Protein AF-A0A8V5FYT2-F1 (afdb_monomer_lite)

Sequence (83 aa):
MKMEFTIKHTWDGLPVSHEPATIWLKSDNVGLLMEVSAPLFNDPPAPLGEPGKPFSRLWDYEGYQQTQDFHTSVPFLECLPYD

Structure (mmCIF, N/CA/C/O backbone):
data_AF-A0A8V5FYT2-F1
#
_entry.id   AF-A0A8V5FYT2-F1
#
loop_
_atom_site.group_PDB
_atom_site.id
_atom_site.type_symbol
_atom_site.label_atom_id
_atom_site.label_alt_id
_atom_site.label_comp_id
_atom_site.label_asym_id
_atom_site.label_entity_id
_atom_site.label_seq_id
_atom_site.pdbx_PDB_ins_code
_atom_site.Cartn_x
_atom_site.Cartn_y
_atom_site.Cartn_z
_atom_site.occupancy
_atom_site.B_iso_or_equiv
_atom_site.auth_seq_id
_atom_site.auth_comp_id
_atom_site.auth_asym_id
_atom_site.auth_atom_id
_atom_site.pdbx_PDB_model_num
ATOM 1 N N . MET A 1 1 ? -18.147 -3.189 -13.268 1.00 72.50 1 MET A N 1
ATOM 2 C CA . MET A 1 1 ? -18.345 -3.010 -11.806 1.00 72.50 1 MET A CA 1
ATOM 3 C C . MET A 1 1 ? -17.035 -2.507 -11.210 1.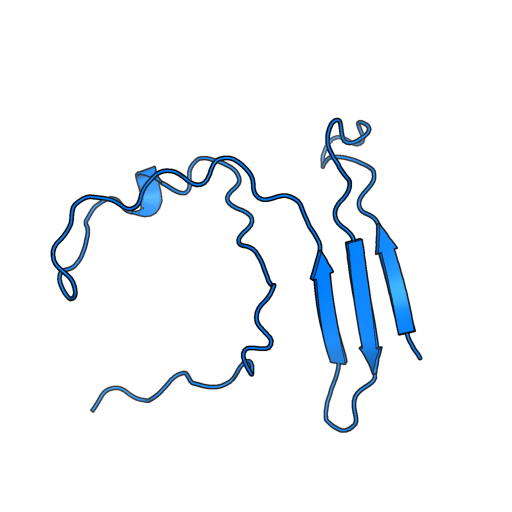00 72.50 1 MET A C 1
ATOM 5 O O . MET A 1 1 ? -16.000 -2.988 -11.653 1.00 72.50 1 MET A O 1
ATOM 9 N N . LYS A 1 2 ? -17.058 -1.536 -10.286 1.00 86.56 2 LYS A N 1
ATOM 10 C CA . LYS A 1 2 ? -15.862 -1.033 -9.581 1.00 86.56 2 LYS A CA 1
ATOM 11 C C . LYS A 1 2 ? -16.012 -1.355 -8.093 1.00 86.56 2 LYS A C 1
ATOM 13 O O . LYS A 1 2 ? -17.012 -0.957 -7.505 1.00 86.56 2 LYS A O 1
ATOM 18 N N . MET A 1 3 ? -15.064 -2.090 -7.520 1.00 95.88 3 MET A N 1
ATOM 19 C CA . MET A 1 3 ? -14.983 -2.374 -6.083 1.00 95.88 3 MET A CA 1
ATOM 20 C C . MET A 1 3 ? -13.883 -1.522 -5.457 1.00 95.88 3 MET A C 1
ATOM 22 O O . MET A 1 3 ? -12.885 -1.242 -6.117 1.00 95.88 3 MET A O 1
ATOM 26 N N . GLU A 1 4 ? -14.075 -1.115 -4.208 1.00 96.12 4 GLU A N 1
ATOM 27 C CA . GLU A 1 4 ? -13.141 -0.288 -3.446 1.00 96.12 4 GLU A CA 1
ATOM 28 C C . GLU A 1 4 ? -12.892 -0.919 -2.077 1.00 96.12 4 GLU A C 1
ATOM 30 O O . GLU A 1 4 ? -13.835 -1.319 -1.392 1.00 96.12 4 GLU A O 1
ATOM 35 N N . PHE A 1 5 ? -11.623 -0.997 -1.689 1.00 95.38 5 PHE A N 1
ATOM 36 C CA . PHE A 1 5 ? -11.176 -1.536 -0.412 1.00 95.38 5 PHE A CA 1
ATOM 37 C C . PHE A 1 5 ? -10.176 -0.578 0.227 1.00 95.38 5 PHE A C 1
ATOM 39 O O . PHE A 1 5 ? -9.294 -0.065 -0.453 1.00 95.38 5 PHE A O 1
ATOM 46 N N . THR A 1 6 ? -10.269 -0.386 1.541 1.00 95.94 6 THR A N 1
ATOM 47 C CA . THR A 1 6 ? -9.326 0.442 2.308 1.00 95.94 6 THR A CA 1
ATOM 48 C C . THR A 1 6 ? -8.689 -0.393 3.411 1.00 95.94 6 THR A C 1
ATOM 50 O O . THR A 1 6 ? -9.399 -1.007 4.214 1.00 95.94 6 THR A O 1
ATOM 53 N N . ILE A 1 7 ? -7.360 -0.390 3.490 1.00 94.31 7 ILE A N 1
ATOM 54 C CA . ILE A 1 7 ? -6.600 -1.099 4.525 1.00 94.31 7 ILE A CA 1
ATOM 55 C C . ILE A 1 7 ? -6.545 -0.224 5.777 1.00 94.31 7 ILE A C 1
ATOM 57 O O . ILE A 1 7 ? -5.776 0.727 5.856 1.00 94.31 7 ILE A O 1
ATOM 61 N N . LYS A 1 8 ? -7.393 -0.536 6.760 1.00 95.38 8 LYS A N 1
ATOM 62 C CA . LYS A 1 8 ? -7.536 0.257 7.998 1.00 95.38 8 LYS A CA 1
ATOM 63 C C . LYS A 1 8 ? -6.782 -0.306 9.198 1.00 95.38 8 LYS A C 1
ATOM 65 O O . LYS A 1 8 ? -6.660 0.392 10.201 1.00 95.38 8 LYS A O 1
ATOM 70 N N . HIS A 1 9 ? -6.314 -1.548 9.108 1.00 95.38 9 HIS A N 1
ATOM 71 C CA . HIS A 1 9 ? -5.642 -2.233 10.206 1.00 95.38 9 HIS A CA 1
ATOM 72 C C . HIS A 1 9 ? -4.315 -2.829 9.739 1.00 95.38 9 HIS A C 1
ATOM 74 O O . HIS A 1 9 ? -4.189 -3.252 8.589 1.00 95.38 9 HIS A O 1
ATOM 80 N N . THR A 1 10 ? -3.340 -2.843 10.639 1.00 91.38 10 THR A N 1
ATOM 81 C CA . THR A 1 10 ? -2.062 -3.537 10.496 1.00 91.38 10 THR A CA 1
ATOM 82 C C . THR A 1 10 ? -2.253 -5.046 10.650 1.00 91.38 10 THR A C 1
ATOM 84 O O . THR A 1 10 ? -3.328 -5.533 11.008 1.00 91.38 10 THR A O 1
ATOM 87 N N . TRP A 1 11 ? -1.202 -5.811 10.356 1.00 92.50 11 TRP A N 1
ATOM 88 C CA . TRP A 1 11 ? -1.238 -7.276 10.382 1.00 92.50 11 TRP A CA 1
ATOM 89 C C . TRP A 1 11 ? -1.579 -7.860 11.768 1.00 92.50 11 TRP A C 1
ATOM 91 O O . TRP A 1 11 ? -2.136 -8.951 11.848 1.00 92.50 11 TRP A O 1
ATOM 101 N N . ASP A 1 12 ? -1.279 -7.131 12.845 1.00 94.38 12 ASP A N 1
ATOM 102 C CA . ASP A 1 12 ? -1.594 -7.461 14.241 1.00 94.38 12 ASP A CA 1
ATOM 103 C C . ASP A 1 12 ? -2.966 -6.922 14.696 1.00 94.38 12 ASP A C 1
ATOM 105 O O . ASP A 1 12 ? -3.328 -7.023 15.867 1.00 94.38 12 ASP A O 1
ATOM 109 N N . GLY A 1 13 ? -3.758 -6.376 13.769 1.00 92.88 13 GLY A N 1
ATOM 110 C CA . GLY A 1 13 ? -5.126 -5.920 14.012 1.00 92.88 13 GLY A CA 1
ATOM 111 C C . GLY A 1 13 ? -5.235 -4.540 14.660 1.00 92.88 13 GLY A C 1
ATOM 112 O O . GLY A 1 13 ? -6.349 -4.105 14.957 1.00 92.88 13 GLY A O 1
ATOM 113 N N . LEU A 1 14 ? -4.123 -3.829 14.864 1.00 95.81 14 LEU A N 1
ATOM 114 C CA . LEU A 1 14 ? -4.154 -2.445 15.330 1.00 95.81 14 LEU A CA 1
ATOM 115 C C . LEU A 1 14 ? -4.597 -1.500 14.201 1.00 95.81 14 LEU A C 1
ATOM 117 O O . LEU A 1 14 ? -4.377 -1.791 13.027 1.00 95.81 14 LEU A O 1
ATOM 121 N N . PRO A 1 15 ? -5.230 -0.355 14.506 1.00 95.44 15 PRO A N 1
ATOM 122 C CA . PRO A 1 15 ? -5.521 0.654 13.496 1.00 95.44 15 PRO A CA 1
ATOM 123 C C . PRO A 1 15 ? -4.240 1.199 12.856 1.00 95.44 15 PRO A C 1
ATOM 125 O O . PRO A 1 15 ? -3.241 1.439 13.536 1.00 95.44 15 PRO A O 1
ATOM 128 N N . VAL A 1 16 ? -4.290 1.450 11.550 1.00 90.94 16 VAL A N 1
ATOM 129 C CA . VAL A 1 16 ? -3.201 2.111 10.822 1.00 90.94 16 VAL A CA 1
ATOM 130 C C . VAL A 1 16 ? -3.029 3.551 11.332 1.00 90.94 16 VAL A C 1
ATOM 132 O O . VAL A 1 16 ? -4.005 4.285 11.476 1.00 90.94 16 VAL A O 1
ATOM 135 N N . SER A 1 17 ? -1.786 3.959 11.611 1.00 90.19 17 SER A N 1
ATOM 136 C CA . SER A 1 17 ? -1.431 5.282 12.164 1.00 90.19 17 SER A CA 1
ATOM 137 C C . SER A 1 17 ? -1.047 6.337 11.114 1.00 90.19 17 SER A C 1
ATOM 139 O O . SER A 1 17 ? -0.687 7.458 11.467 1.00 90.19 17 SER A O 1
ATOM 141 N N . HIS A 1 18 ? -1.113 5.980 9.833 1.00 87.19 18 HIS A N 1
ATOM 142 C CA . HIS A 1 18 ? -0.829 6.828 8.675 1.00 87.19 18 HIS A CA 1
ATOM 143 C C . HIS A 1 18 ? -2.035 6.864 7.720 1.00 87.19 18 HIS A C 1
ATOM 145 O O . HIS A 1 18 ? -3.076 6.273 8.007 1.00 87.19 18 HIS A O 1
ATOM 151 N N . GLU A 1 19 ? -1.923 7.568 6.592 1.00 87.88 19 GLU A N 1
ATOM 152 C CA . GLU A 1 19 ? -2.984 7.594 5.581 1.00 87.88 19 GLU A CA 1
ATOM 153 C C . GLU A 1 19 ? -3.235 6.180 5.002 1.00 87.88 19 GLU A C 1
ATOM 155 O O . GLU A 1 19 ? -2.314 5.567 4.466 1.00 87.88 19 GLU A O 1
ATOM 160 N N . PRO A 1 20 ? -4.458 5.626 5.109 1.00 91.88 20 PRO A N 1
ATOM 161 C CA . PRO A 1 20 ? -4.747 4.262 4.670 1.00 91.88 20 PRO A CA 1
ATOM 162 C C . PRO A 1 20 ? -4.534 4.021 3.172 1.00 91.88 20 PRO A C 1
ATOM 164 O O . PRO A 1 20 ? -4.972 4.807 2.332 1.00 91.88 20 PRO A O 1
ATOM 167 N N . ALA A 1 21 ? -3.982 2.857 2.829 1.00 91.69 21 ALA A N 1
ATOM 168 C CA . ALA A 1 21 ? -3.927 2.404 1.446 1.00 91.69 21 ALA A CA 1
ATOM 169 C C . ALA A 1 21 ? -5.328 2.038 0.921 1.00 91.69 21 ALA A C 1
ATOM 171 O O . ALA A 1 21 ? -6.119 1.385 1.612 1.00 91.69 21 ALA A O 1
ATOM 172 N N . THR A 1 22 ? -5.620 2.424 -0.319 1.00 94.69 22 THR A N 1
ATOM 173 C CA . THR A 1 22 ? -6.882 2.156 -1.015 1.00 94.69 22 THR A CA 1
ATOM 174 C C . THR A 1 22 ? -6.631 1.363 -2.293 1.00 94.69 22 THR A C 1
ATOM 176 O O . THR A 1 22 ? -5.721 1.672 -3.057 1.00 94.69 22 THR A O 1
ATOM 179 N N . ILE A 1 23 ? -7.441 0.331 -2.519 1.00 94.06 23 ILE A N 1
ATOM 180 C CA . ILE A 1 23 ? -7.370 -0.566 -3.672 1.00 94.06 23 ILE A CA 1
ATOM 181 C C . ILE A 1 23 ? -8.696 -0.491 -4.422 1.00 94.06 23 IL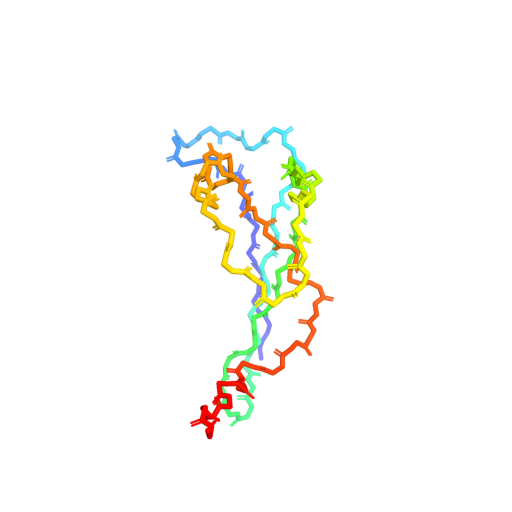E A C 1
ATOM 183 O O . ILE A 1 23 ? -9.761 -0.686 -3.830 1.00 94.06 23 ILE A O 1
ATOM 187 N N . TRP A 1 24 ? -8.640 -0.287 -5.735 1.00 95.94 24 TRP A N 1
ATOM 188 C CA . TRP A 1 24 ? -9.796 -0.394 -6.616 1.00 95.94 24 TRP A CA 1
ATOM 189 C C . TRP A 1 24 ? -9.647 -1.567 -7.571 1.00 95.94 24 TRP A C 1
ATOM 191 O O . TRP A 1 24 ? -8.618 -1.724 -8.219 1.00 95.94 24 TRP A O 1
ATOM 201 N N . LEU A 1 25 ? -10.711 -2.359 -7.700 1.00 94.06 25 LEU A N 1
ATOM 202 C CA . LEU A 1 25 ? -10.792 -3.466 -8.650 1.00 94.06 25 LEU A CA 1
ATOM 203 C C . LEU A 1 25 ? -11.882 -3.183 -9.679 1.00 94.06 25 LEU A C 1
ATOM 205 O O . LEU A 1 25 ? -13.033 -2.911 -9.320 1.00 94.06 25 LEU A O 1
ATOM 209 N N . LYS A 1 26 ? -11.537 -3.263 -10.962 1.00 94.38 26 LYS A N 1
ATOM 210 C CA . LYS A 1 26 ? -12.458 -3.070 -12.085 1.00 94.38 26 LYS A CA 1
ATOM 211 C C . LYS A 1 26 ? -12.380 -4.275 -13.011 1.00 94.38 26 LYS A C 1
ATOM 213 O O . LYS A 1 26 ? -11.300 -4.686 -13.415 1.00 94.38 26 LYS A O 1
ATOM 218 N N . SER A 1 27 ? -13.536 -4.827 -13.363 1.00 91.94 27 SER A N 1
ATOM 219 C CA . SER A 1 27 ? -13.634 -5.798 -14.456 1.00 91.94 27 SER A CA 1
ATOM 220 C C . SER A 1 27 ? -13.221 -5.134 -15.772 1.00 91.94 27 SER A C 1
ATOM 222 O O . SER A 1 27 ? -13.758 -4.067 -16.080 1.00 91.94 27 SER A O 1
ATOM 224 N N . ASP A 1 28 ? -12.348 -5.771 -16.542 1.00 89.31 28 ASP A N 1
ATOM 225 C CA . ASP A 1 28 ? -11.941 -5.348 -17.883 1.00 89.31 28 ASP A CA 1
ATOM 226 C C . ASP A 1 28 ? -12.191 -6.479 -18.899 1.00 89.31 28 ASP A C 1
ATOM 228 O O . ASP A 1 28 ? -12.357 -7.642 -18.531 1.00 89.31 28 ASP A O 1
ATOM 232 N N . ASN A 1 29 ? -12.234 -6.151 -20.189 1.00 86.75 29 ASN A N 1
ATOM 233 C CA . ASN A 1 29 ? -12.596 -7.077 -21.269 1.00 86.75 29 ASN A CA 1
ATOM 234 C C . ASN A 1 29 ? -11.654 -8.285 -21.382 1.00 86.75 29 ASN A C 1
ATOM 236 O O . ASN A 1 29 ? -12.046 -9.321 -21.915 1.00 86.75 29 ASN A O 1
ATOM 240 N N . VAL A 1 30 ? -10.424 -8.152 -20.887 1.00 90.06 30 VAL A N 1
ATOM 241 C CA . VAL A 1 30 ? -9.389 -9.196 -20.909 1.00 90.06 30 VAL A CA 1
ATOM 242 C C . VAL A 1 30 ? -8.909 -9.588 -19.509 1.00 90.06 30 VAL A C 1
ATOM 244 O O . VAL A 1 30 ? -7.944 -10.338 -19.387 1.00 90.06 30 VAL A O 1
ATOM 247 N N . GLY A 1 31 ? -9.564 -9.116 -18.439 1.00 88.06 31 GLY A N 1
ATOM 248 C CA . GLY A 1 31 ? -9.143 -9.455 -17.080 1.00 88.06 31 GLY A CA 1
ATOM 249 C C . GLY A 1 31 ? -9.675 -8.541 -15.979 1.00 88.06 31 GLY A C 1
ATOM 250 O O . GLY A 1 31 ? -10.829 -8.114 -15.982 1.00 88.06 31 GLY A O 1
ATOM 251 N N . LEU A 1 32 ? -8.822 -8.287 -14.988 1.00 91.75 32 LEU A N 1
ATOM 252 C CA . LEU A 1 32 ? -9.120 -7.462 -13.822 1.00 91.75 32 LEU A CA 1
ATOM 253 C C . LEU A 1 32 ? -8.079 -6.347 -13.725 1.00 91.75 32 LEU A C 1
ATOM 255 O O . LEU A 1 32 ? -6.895 -6.622 -13.553 1.00 91.75 32 LEU A O 1
ATOM 259 N N . LEU A 1 33 ? -8.526 -5.097 -13.805 1.00 92.44 33 LEU A N 1
ATOM 260 C CA . LEU A 1 33 ? -7.688 -3.932 -13.557 1.00 92.44 33 LEU A CA 1
ATOM 261 C C . LEU A 1 33 ? -7.670 -3.635 -12.053 1.00 92.44 33 LEU A C 1
ATOM 263 O O . LEU A 1 33 ? -8.727 -3.456 -11.439 1.00 92.44 33 LEU A O 1
ATOM 267 N N . MET A 1 34 ? -6.470 -3.572 -11.478 1.00 94.00 34 MET A N 1
ATOM 268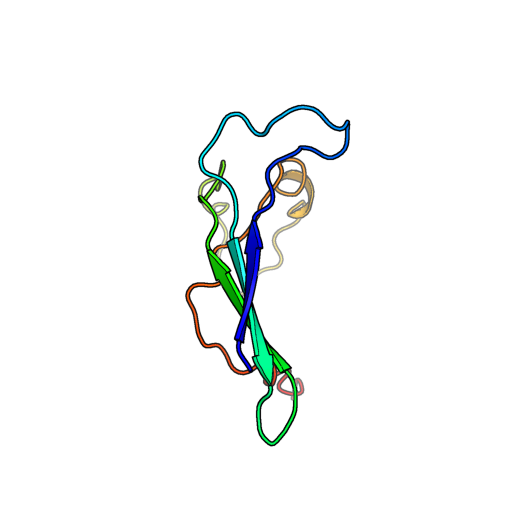 C CA . MET A 1 34 ? -6.228 -3.199 -10.086 1.00 94.00 34 MET A CA 1
ATOM 269 C C . MET A 1 34 ? -5.503 -1.852 -10.040 1.00 94.00 34 MET A C 1
ATOM 271 O O . MET A 1 34 ? -4.463 -1.685 -10.667 1.00 94.00 34 MET A O 1
ATOM 275 N N . GLU A 1 35 ? -6.052 -0.904 -9.287 1.00 92.62 35 GLU A N 1
ATOM 276 C CA . GLU A 1 35 ? -5.431 0.391 -8.991 1.00 92.62 35 GLU A CA 1
ATOM 277 C C . GLU A 1 35 ? -5.164 0.459 -7.484 1.00 92.62 35 GLU A C 1
ATOM 279 O O . GLU A 1 35 ? -6.032 0.083 -6.695 1.00 92.62 35 GLU A O 1
ATOM 284 N N . VAL A 1 36 ? -3.989 0.941 -7.075 1.00 90.44 36 VAL A N 1
ATOM 285 C CA . VAL A 1 36 ? -3.606 1.070 -5.662 1.00 90.44 36 VAL A CA 1
ATOM 286 C C . VAL A 1 36 ? -3.139 2.498 -5.399 1.00 90.44 36 VAL A C 1
ATOM 288 O O . VAL A 1 36 ? -2.347 3.042 -6.160 1.00 90.44 36 VAL A O 1
ATOM 291 N N . SER A 1 37 ? -3.629 3.102 -4.320 1.00 91.12 37 SER A N 1
ATOM 292 C CA . SER A 1 37 ? -3.160 4.384 -3.790 1.00 91.12 37 SER A CA 1
ATOM 293 C C . SER A 1 37 ? -2.709 4.170 -2.357 1.00 91.12 37 SER A C 1
ATOM 295 O O . SER A 1 37 ? -3.513 3.764 -1.521 1.00 91.12 37 SER A O 1
ATOM 297 N N . ALA A 1 38 ? -1.444 4.435 -2.063 1.00 87.94 38 ALA A N 1
ATOM 298 C CA . ALA A 1 38 ? -0.876 4.318 -0.727 1.00 87.94 38 ALA A CA 1
ATOM 299 C C . ALA A 1 38 ? 0.206 5.389 -0.540 1.00 87.94 38 ALA A C 1
ATOM 301 O O . ALA A 1 38 ? 0.755 5.856 -1.538 1.00 87.94 38 ALA A O 1
ATOM 302 N N . PRO A 1 39 ? 0.527 5.784 0.700 1.00 83.81 39 PRO A N 1
ATOM 303 C CA . PRO A 1 39 ? 1.650 6.680 0.932 1.00 83.81 39 PRO A CA 1
ATOM 304 C C . PRO A 1 39 ? 2.982 5.961 0.692 1.00 83.81 39 PRO A C 1
ATOM 306 O O . PRO A 1 39 ? 3.141 4.792 1.056 1.00 83.81 39 PRO A O 1
ATOM 309 N N . LEU A 1 40 ? 3.951 6.688 0.138 1.00 75.88 40 LEU A N 1
ATOM 310 C CA . LEU A 1 40 ? 5.322 6.215 -0.009 1.00 75.88 40 LEU A CA 1
ATOM 311 C C . LEU A 1 40 ? 6.041 6.290 1.344 1.00 75.88 40 LEU A C 1
ATOM 313 O O . LEU A 1 40 ? 6.158 7.366 1.939 1.00 75.88 40 LEU A O 1
ATOM 317 N N . PHE A 1 41 ? 6.543 5.155 1.830 1.00 71.25 41 PHE A N 1
ATOM 318 C CA . PHE A 1 41 ? 7.254 5.081 3.104 1.00 71.25 41 PHE A CA 1
ATOM 319 C C . PHE A 1 41 ? 8.715 4.711 2.909 1.00 71.25 41 PHE A C 1
ATOM 321 O O . PHE A 1 41 ? 9.025 3.689 2.309 1.00 71.25 41 PHE A O 1
ATOM 328 N N . ASN A 1 42 ? 9.590 5.505 3.533 1.00 65.56 42 ASN A N 1
ATOM 329 C CA . ASN A 1 42 ? 10.989 5.167 3.782 1.00 65.56 42 ASN A CA 1
ATOM 330 C C . ASN A 1 42 ? 11.775 4.706 2.546 1.00 65.56 42 ASN A C 1
ATOM 332 O O . ASN A 1 42 ? 12.608 3.821 2.698 1.00 65.56 42 ASN A O 1
ATOM 336 N N . ASP A 1 43 ? 11.538 5.290 1.366 1.00 68.31 43 ASP A N 1
ATOM 337 C CA . ASP A 1 43 ? 12.353 5.012 0.178 1.00 68.31 43 ASP A CA 1
ATOM 338 C C . ASP A 1 43 ? 13.785 5.532 0.415 1.00 68.31 43 ASP A C 1
ATOM 340 O O . ASP A 1 43 ? 13.999 6.754 0.478 1.00 68.31 43 ASP A O 1
ATOM 344 N N . PRO A 1 44 ? 14.771 4.648 0.667 1.00 68.88 44 PRO A N 1
ATOM 345 C CA . PRO A 1 44 ? 16.139 5.086 0.856 1.00 68.88 44 PRO A CA 1
ATOM 346 C C . PRO A 1 44 ? 16.697 5.557 -0.495 1.00 68.88 44 PRO A C 1
ATOM 348 O O . PRO A 1 44 ? 16.394 4.967 -1.531 1.00 68.88 44 PRO A O 1
ATOM 351 N N . PRO A 1 45 ? 17.567 6.581 -0.522 1.00 69.19 45 PRO A N 1
ATOM 352 C CA . PRO A 1 45 ? 18.189 7.006 -1.766 1.00 69.19 45 PRO A CA 1
ATOM 353 C C . PRO A 1 45 ? 18.883 5.824 -2.446 1.00 69.19 45 PRO A C 1
ATOM 355 O O . PRO A 1 45 ? 19.558 5.024 -1.786 1.00 69.19 45 PRO A O 1
ATOM 358 N N . ALA A 1 46 ? 18.710 5.742 -3.769 1.00 66.69 46 ALA A N 1
ATOM 359 C CA . ALA A 1 46 ? 19.270 4.667 -4.570 1.00 66.69 46 ALA A CA 1
ATOM 360 C C . ALA A 1 46 ? 20.768 4.489 -4.258 1.00 66.69 46 ALA A C 1
ATOM 362 O O . ALA A 1 46 ? 21.501 5.484 -4.162 1.00 66.69 46 ALA A O 1
ATOM 363 N N . PRO A 1 47 ? 21.239 3.242 -4.087 1.00 68.88 47 PRO A N 1
ATOM 364 C CA . PRO A 1 47 ? 22.646 2.990 -3.843 1.00 68.88 47 PRO A CA 1
ATOM 365 C C . PRO A 1 47 ? 23.522 3.626 -4.927 1.00 68.88 47 PRO A C 1
ATOM 367 O O . PRO A 1 47 ? 23.209 3.562 -6.116 1.00 68.88 47 PRO A O 1
ATOM 370 N N . LEU A 1 48 ? 24.654 4.207 -4.522 1.00 68.25 48 LEU A N 1
ATOM 371 C CA . LEU A 1 48 ? 25.659 4.706 -5.458 1.00 68.25 48 LEU A CA 1
ATOM 372 C C . LEU A 1 48 ? 26.260 3.512 -6.219 1.00 68.25 48 LEU A C 1
ATOM 374 O O . LEU A 1 48 ? 27.098 2.787 -5.684 1.00 68.25 48 LEU A O 1
ATOM 378 N N . GLY A 1 49 ? 25.817 3.293 -7.455 1.00 69.31 49 GLY A N 1
ATOM 379 C CA . GLY A 1 49 ? 26.285 2.219 -8.326 1.00 69.31 49 GLY A CA 1
ATOM 380 C C . GLY A 1 49 ? 26.221 2.624 -9.796 1.00 69.31 49 GLY A C 1
ATOM 381 O O . GLY A 1 49 ? 25.374 3.420 -10.195 1.00 69.31 49 GLY A O 1
ATOM 382 N N . GLU A 1 50 ? 27.138 2.095 -10.607 1.00 72.19 50 GLU A N 1
ATOM 383 C CA . GLU A 1 50 ? 27.109 2.328 -12.052 1.00 72.19 50 GLU A CA 1
ATOM 384 C C . GLU A 1 50 ? 25.914 1.599 -12.694 1.00 72.19 50 GLU A C 1
ATOM 386 O O . GLU A 1 50 ? 25.706 0.410 -12.416 1.00 72.19 50 GLU A O 1
ATOM 391 N N . PRO A 1 51 ? 25.148 2.259 -13.585 1.00 63.34 51 PRO A N 1
ATOM 392 C CA . PRO A 1 51 ? 24.099 1.602 -14.357 1.00 63.34 51 PRO A CA 1
ATOM 393 C C . PRO A 1 51 ? 24.631 0.359 -15.088 1.00 63.34 51 PRO A C 1
ATOM 395 O O . PRO A 1 51 ? 25.672 0.406 -15.742 1.00 63.34 51 PRO A O 1
ATOM 398 N N . GLY A 1 52 ? 23.914 -0.763 -14.990 1.00 70.88 52 GLY A N 1
ATOM 399 C CA . GLY A 1 52 ? 24.266 -2.007 -15.688 1.00 70.88 52 GLY A CA 1
ATOM 400 C C . GLY A 1 52 ? 25.302 -2.897 -14.987 1.00 70.88 52 GLY A C 1
ATOM 401 O O . GLY A 1 52 ? 25.729 -3.897 -15.565 1.00 70.88 52 GLY A O 1
ATOM 402 N N . LYS A 1 53 ? 25.707 -2.583 -13.749 1.00 74.31 53 LYS A N 1
ATOM 403 C CA . LYS A 1 53 ? 26.528 -3.472 -12.910 1.00 74.31 53 LYS A CA 1
ATOM 404 C C . LYS A 1 53 ? 25.685 -4.137 -11.813 1.00 74.31 53 LYS A C 1
ATOM 406 O O . LYS A 1 53 ? 24.786 -3.497 -11.273 1.00 74.31 53 LYS A O 1
ATOM 411 N N . PRO A 1 54 ? 25.967 -5.402 -11.446 1.00 61.47 54 PRO A N 1
ATOM 412 C CA . PRO A 1 54 ? 25.286 -6.050 -10.332 1.00 61.47 54 PRO A CA 1
ATOM 413 C C . PRO A 1 54 ? 25.630 -5.335 -9.021 1.00 61.47 54 PRO A C 1
ATOM 415 O O . PRO A 1 54 ? 26.801 -5.228 -8.653 1.00 61.47 54 PRO A O 1
ATOM 418 N N . PHE A 1 55 ? 24.608 -4.864 -8.307 1.00 68.00 55 PHE A N 1
ATOM 419 C CA . PHE A 1 55 ? 24.770 -4.296 -6.974 1.00 68.00 55 PHE A CA 1
ATOM 420 C C . PHE A 1 55 ? 24.635 -5.421 -5.942 1.00 68.00 55 PHE A C 1
ATOM 422 O O . PHE A 1 55 ? 23.568 -6.009 -5.771 1.00 68.00 55 PHE A O 1
ATOM 429 N N . SER A 1 56 ? 25.737 -5.794 -5.293 1.00 68.06 56 SER A N 1
ATOM 430 C CA . SER A 1 56 ? 25.698 -6.803 -4.235 1.00 68.06 56 SER A CA 1
ATOM 431 C C . SER A 1 56 ? 25.057 -6.215 -2.976 1.00 68.06 56 SER A C 1
ATOM 433 O O . SER A 1 56 ? 25.281 -5.050 -2.652 1.00 68.06 56 SER A O 1
ATOM 435 N N . ARG A 1 57 ? 24.292 -7.035 -2.241 1.00 65.94 57 ARG A N 1
ATOM 436 C CA . ARG A 1 57 ? 23.574 -6.636 -1.016 1.00 65.94 57 ARG A CA 1
ATOM 437 C C . ARG A 1 57 ? 22.367 -5.714 -1.212 1.00 65.94 57 ARG A C 1
ATOM 439 O O . ARG A 1 57 ? 22.010 -4.970 -0.308 1.00 65.94 57 ARG A O 1
ATOM 446 N N . LEU A 1 58 ? 21.680 -5.806 -2.352 1.00 65.88 58 LEU A N 1
ATOM 447 C CA . LEU A 1 58 ? 20.375 -5.146 -2.523 1.00 65.88 58 LEU A CA 1
ATOM 448 C C . LEU A 1 58 ? 19.352 -5.566 -1.449 1.00 65.88 58 LEU A C 1
ATOM 450 O O . LEU A 1 58 ? 18.537 -4.750 -1.044 1.00 65.88 58 LEU A O 1
ATOM 454 N N . TRP A 1 59 ? 19.454 -6.783 -0.908 1.00 67.06 59 TRP A N 1
ATOM 455 C CA . TRP A 1 59 ? 18.621 -7.255 0.207 1.00 67.06 59 TRP A CA 1
ATOM 456 C C . TRP A 1 59 ? 18.823 -6.473 1.520 1.00 67.06 59 TRP A C 1
ATOM 458 O O . TRP A 1 59 ? 17.929 -6.480 2.362 1.00 67.06 59 TRP A O 1
ATOM 468 N N . ASP A 1 60 ? 19.937 -5.746 1.698 1.00 63.06 60 ASP A N 1
ATOM 469 C CA . ASP A 1 60 ? 20.116 -4.832 2.842 1.00 63.06 60 ASP A CA 1
ATOM 470 C C . ASP A 1 60 ? 19.151 -3.626 2.757 1.00 63.06 60 ASP A C 1
ATOM 472 O O . ASP A 1 60 ? 18.906 -2.951 3.756 1.00 63.06 60 ASP A O 1
ATOM 476 N N . TYR A 1 61 ? 18.570 -3.375 1.576 1.00 60.69 61 TYR A N 1
ATOM 477 C CA . TYR A 1 61 ? 17.552 -2.351 1.329 1.00 60.69 61 TYR A CA 1
ATOM 478 C C . TYR A 1 61 ? 16.116 -2.899 1.433 1.00 60.69 61 TYR A C 1
ATOM 480 O O . TYR A 1 61 ? 15.178 -2.117 1.565 1.00 60.69 61 TYR A O 1
ATOM 488 N N . GLU A 1 62 ? 15.919 -4.221 1.431 1.00 56.41 62 GLU A N 1
ATOM 489 C CA . GLU A 1 62 ? 14.597 -4.870 1.544 1.00 56.41 62 GLU A CA 1
ATOM 490 C C . GLU A 1 62 ? 14.157 -5.104 3.008 1.00 56.41 62 GLU A C 1
ATOM 492 O O . GLU A 1 62 ? 13.141 -5.742 3.271 1.00 56.41 62 GLU A O 1
ATOM 497 N N . GLY A 1 63 ? 14.909 -4.578 3.983 1.00 53.75 63 GLY A N 1
ATOM 498 C CA . GLY A 1 63 ? 14.653 -4.738 5.423 1.00 53.75 63 GLY A CA 1
ATOM 499 C C . GLY A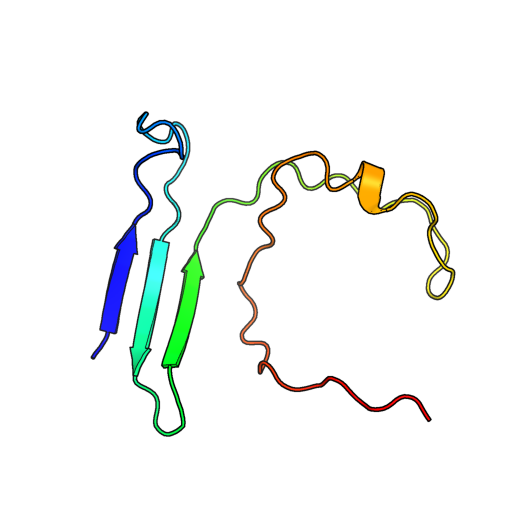 1 63 ? 13.685 -3.726 6.049 1.00 53.75 63 GLY A C 1
ATOM 500 O O . GLY A 1 63 ? 13.395 -3.814 7.242 1.00 53.75 63 GLY A O 1
ATOM 501 N N . TYR A 1 64 ? 13.174 -2.776 5.270 1.00 49.97 64 TYR A N 1
ATOM 502 C CA . TYR A 1 64 ? 12.117 -1.852 5.678 1.00 49.97 64 TYR A CA 1
ATOM 503 C C . TYR A 1 64 ? 10.977 -1.987 4.680 1.00 49.97 64 TYR A C 1
ATOM 505 O O . TYR A 1 64 ? 11.235 -2.177 3.499 1.00 49.97 64 TYR A O 1
ATOM 513 N N . GLN A 1 65 ? 9.733 -1.946 5.158 1.00 41.53 65 GLN A N 1
ATOM 514 C CA . GLN A 1 65 ? 8.511 -2.106 4.366 1.00 41.53 65 GLN A CA 1
ATOM 515 C C . GLN A 1 65 ? 8.493 -1.138 3.164 1.00 4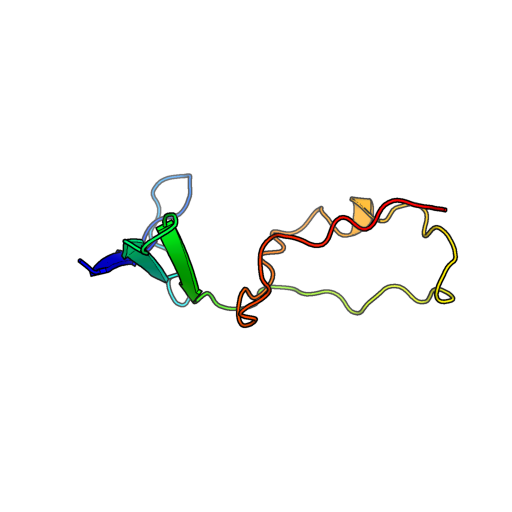1.53 65 GLN A C 1
ATOM 517 O O . GLN A 1 65 ? 7.969 -0.032 3.262 1.00 41.53 65 GLN A O 1
ATOM 522 N N . GLN A 1 66 ? 9.081 -1.551 2.042 1.00 43.19 66 GLN A N 1
ATOM 523 C CA . GLN A 1 66 ? 9.095 -0.807 0.793 1.00 43.19 66 GLN A CA 1
ATOM 524 C C . GLN A 1 66 ? 7.827 -1.166 0.025 1.00 43.19 66 GLN A C 1
ATOM 526 O O . GLN A 1 66 ? 7.747 -2.193 -0.646 1.00 43.19 66 GLN A O 1
ATOM 531 N N . THR A 1 67 ? 6.792 -0.346 0.162 1.00 47.00 67 THR A N 1
ATOM 532 C CA . THR A 1 67 ? 5.660 -0.351 -0.768 1.00 47.00 67 THR A CA 1
ATOM 533 C C . THR A 1 67 ? 5.951 0.670 -1.858 1.00 47.00 67 THR A C 1
ATOM 535 O O . THR A 1 67 ? 5.906 1.866 -1.595 1.00 47.00 67 THR A O 1
ATOM 538 N N . GLN A 1 68 ? 6.296 0.189 -3.056 1.00 45.62 68 GLN A N 1
ATOM 539 C CA . GLN A 1 68 ? 6.489 1.031 -4.238 1.00 45.62 68 GLN A CA 1
ATOM 540 C C . GLN A 1 68 ? 5.153 1.611 -4.722 1.00 45.62 68 GLN A C 1
ATOM 542 O O . GLN A 1 68 ? 4.132 0.917 -4.742 1.00 45.62 68 GLN A O 1
ATOM 547 N N . ASP A 1 69 ? 5.183 2.874 -5.144 1.00 40.41 69 ASP A N 1
ATOM 548 C CA . ASP A 1 69 ? 4.063 3.569 -5.772 1.00 40.41 69 ASP A CA 1
ATOM 549 C C . ASP A 1 69 ? 3.642 2.867 -7.076 1.00 40.41 69 ASP A C 1
ATOM 551 O O . ASP A 1 69 ? 4.340 2.929 -8.088 1.00 40.41 69 ASP A O 1
ATOM 555 N N . PHE A 1 70 ? 2.448 2.270 -7.108 1.00 42.31 70 PHE A N 1
ATOM 556 C CA . PHE A 1 70 ? 1.788 1.894 -8.365 1.00 42.31 70 PHE A CA 1
ATOM 557 C C . PHE A 1 70 ? 0.996 3.088 -8.916 1.00 42.31 70 PHE A C 1
ATOM 559 O O . PHE A 1 70 ? -0.222 3.026 -9.073 1.00 42.31 70 PHE A O 1
ATOM 566 N N . HIS A 1 71 ? 1.680 4.197 -9.216 1.00 42.78 71 HIS A N 1
ATOM 567 C CA . HIS A 1 71 ? 1.105 5.274 -10.034 1.00 42.78 71 HIS A CA 1
ATOM 568 C C . HIS A 1 71 ? 1.681 5.308 -11.444 1.00 42.78 71 HIS A C 1
ATOM 570 O O . HIS A 1 71 ? 1.927 6.355 -12.039 1.00 42.78 71 HIS A O 1
ATOM 576 N N . THR A 1 72 ? 1.862 4.122 -12.004 1.00 36.53 72 THR A N 1
ATOM 577 C CA . THR A 1 72 ? 2.098 3.938 -13.422 1.00 36.53 72 THR A CA 1
ATOM 578 C C . THR A 1 72 ? 1.126 2.882 -13.919 1.00 36.53 72 THR A C 1
ATOM 580 O O . THR A 1 72 ? 1.080 1.748 -13.448 1.00 36.53 72 THR A O 1
ATOM 583 N N . SER A 1 73 ? 0.314 3.264 -14.899 1.00 39.88 73 SER A N 1
ATOM 584 C CA . SER A 1 73 ? -0.329 2.329 -15.810 1.00 39.88 73 SER A CA 1
ATOM 585 C C . SER A 1 73 ? 0.765 1.660 -16.648 1.00 39.88 73 SER A C 1
ATOM 587 O O . SER A 1 73 ? 0.951 2.003 -17.815 1.00 39.88 73 SER A O 1
ATOM 589 N N . VAL A 1 74 ? 1.554 0.776 -16.039 1.00 38.97 74 VAL A N 1
ATOM 590 C CA . VAL A 1 74 ? 2.465 -0.104 -16.771 1.00 38.97 74 VAL A CA 1
ATOM 591 C C . VAL A 1 74 ? 1.654 -1.332 -17.170 1.00 38.97 74 VAL A C 1
ATOM 593 O O . VAL A 1 74 ? 1.093 -1.991 -16.290 1.00 38.97 74 VAL A O 1
ATOM 596 N N . PRO A 1 75 ? 1.537 -1.664 -18.465 1.00 32.22 75 PRO A N 1
ATOM 597 C CA . PRO A 1 75 ? 1.015 -2.965 -18.843 1.00 32.22 75 PRO A CA 1
ATOM 598 C C . PRO A 1 75 ? 1.907 -4.045 -18.215 1.00 32.22 75 PRO A C 1
ATOM 600 O O . PRO A 1 75 ? 3.130 -3.981 -18.302 1.00 32.22 75 PRO A O 1
ATOM 603 N N . PHE A 1 76 ? 1.287 -5.042 -17.584 1.00 36.84 76 PHE A N 1
ATOM 604 C CA . PHE A 1 76 ? 1.929 -6.175 -16.897 1.00 36.84 76 PHE A CA 1
ATOM 605 C C . PHE A 1 76 ? 2.733 -7.115 -17.832 1.00 36.84 76 PHE A C 1
ATOM 607 O O . PHE A 1 76 ? 3.059 -8.242 -17.479 1.00 36.84 76 PHE A O 1
ATOM 614 N N . LEU A 1 77 ? 3.070 -6.699 -19.048 1.00 39.97 77 LEU A N 1
ATOM 615 C CA . LEU A 1 77 ? 3.728 -7.544 -20.037 1.00 39.97 77 LEU A CA 1
ATOM 616 C C . LEU A 1 77 ? 4.824 -6.757 -20.740 1.00 39.97 77 LEU A C 1
ATOM 618 O O . LEU A 1 77 ? 4.557 -6.104 -21.737 1.00 39.97 77 LEU A O 1
ATOM 622 N N . GLU A 1 78 ? 6.048 -6.874 -20.229 1.00 34.09 78 GLU A N 1
ATOM 623 C CA . GLU A 1 78 ? 7.267 -6.860 -21.045 1.00 34.09 78 GLU A CA 1
ATOM 624 C C . GLU A 1 78 ? 8.429 -7.483 -20.248 1.00 34.09 78 GLU A C 1
ATOM 626 O O . GLU A 1 78 ? 9.425 -6.855 -19.903 1.00 34.09 78 GLU A O 1
ATOM 631 N N . CYS A 1 79 ? 8.313 -8.782 -19.955 1.00 35.25 79 CYS A N 1
ATOM 632 C CA . CYS A 1 79 ? 9.508 -9.619 -19.880 1.00 35.25 79 CYS A CA 1
ATOM 633 C C . CYS A 1 79 ? 9.997 -9.807 -21.322 1.00 35.25 79 CYS A C 1
ATOM 635 O O . CYS A 1 79 ? 9.597 -10.761 -21.990 1.00 35.25 79 CYS A O 1
ATOM 637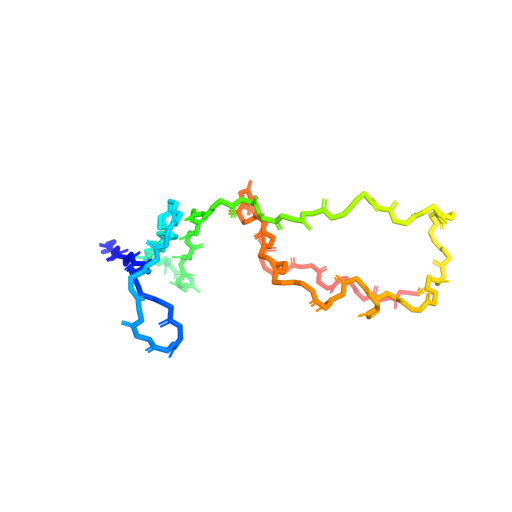 N N . LEU A 1 80 ? 10.787 -8.862 -21.836 1.00 35.62 80 LEU A N 1
ATOM 638 C CA . LEU A 1 80 ? 11.475 -9.070 -23.107 1.00 35.62 80 LEU A CA 1
ATOM 639 C C . LEU A 1 80 ? 12.478 -10.226 -22.942 1.00 35.62 80 LEU A C 1
ATOM 641 O O . LEU A 1 80 ? 13.159 -10.295 -21.913 1.00 35.62 80 LEU A O 1
ATOM 645 N N . PRO A 1 81 ? 12.559 -11.156 -23.910 1.00 40.69 81 PRO A N 1
ATOM 646 C CA . PRO A 1 81 ? 13.566 -12.202 -23.884 1.00 40.69 81 PRO A CA 1
ATOM 647 C C . PRO A 1 81 ? 14.950 -11.558 -24.021 1.00 40.69 81 PRO A C 1
ATOM 649 O O . PRO A 1 81 ? 15.142 -10.645 -24.820 1.00 40.69 81 PRO A O 1
ATOM 652 N N . TYR A 1 82 ? 15.902 -12.029 -23.219 1.00 40.12 82 TYR A N 1
ATOM 653 C CA . TYR A 1 82 ? 17.315 -11.741 -23.437 1.00 40.12 82 TYR A CA 1
ATOM 654 C C . TYR A 1 82 ? 17.745 -12.394 -24.763 1.00 40.12 82 TYR A C 1
ATOM 656 O O . TYR A 1 82 ? 17.639 -13.616 -24.880 1.00 40.12 82 TYR A O 1
ATOM 664 N N . ASP A 1 83 ? 18.199 -11.585 -25.726 1.00 48.03 83 ASP A N 1
ATOM 665 C CA . ASP A 1 83 ? 19.057 -12.014 -26.847 1.00 48.03 83 ASP A CA 1
ATOM 666 C C . ASP A 1 83 ? 20.532 -12.032 -26.406 1.00 48.03 83 ASP A C 1
ATOM 668 O O . ASP A 1 83 ? 20.950 -11.089 -25.685 1.00 48.03 83 ASP A O 1
#

Secondary structure (DSSP, 8-state):
-EEEEE--B-TTSPBPSSPPPEEEEEEETTEEEEEEE------PPPPS--TTS--TTGGGGTTS-------S---S---PPP-

Foldseek 3Di:
DKDKDWDQADPVGHGDPDDIKMWIWDDDPVGIDIDIDDDFPDPDPDDPDDPPDDDPPPVVVVPDPGDDDPPDPDPPDDPDDDD

pLDDT: mean 72.14, std 21.17, range [32.22, 96.12]

Organism: Melopsittacus undulatus (NCBI:txid13146)

Radius of gyration: 17.06 Å; chains: 1; bounding box: 46×20×42 Å